Protein AF-A0A9D7VX52-F1 (afdb_monomer_lite)

Structure (mmCIF, N/CA/C/O backbone):
data_AF-A0A9D7VX52-F1
#
_entry.id   AF-A0A9D7VX52-F1
#
loop_
_atom_site.group_PDB
_atom_site.id
_atom_site.type_symbol
_atom_site.label_atom_id
_atom_site.label_alt_id
_atom_site.label_comp_id
_atom_site.label_asym_id
_atom_site.label_entity_id
_atom_site.label_seq_id
_atom_site.pdbx_PDB_ins_code
_atom_site.Cartn_x
_atom_site.Cartn_y
_atom_site.Cartn_z
_atom_site.occupancy
_atom_site.B_iso_or_equiv
_atom_site.auth_seq_id
_atom_site.auth_comp_id
_atom_site.auth_asym_id
_atom_site.auth_atom_id
_atom_site.pdbx_PDB_model_num
ATOM 1 N N . MET A 1 1 ? -10.928 -5.804 19.742 1.00 59.53 1 MET A N 1
ATOM 2 C CA . MET A 1 1 ? -9.636 -6.341 19.250 1.00 59.53 1 MET A CA 1
ATOM 3 C C . MET A 1 1 ? -9.547 -6.490 17.727 1.00 59.53 1 MET A C 1
ATOM 5 O O . MET A 1 1 ? -8.505 -6.155 17.189 1.00 59.53 1 MET A O 1
ATOM 9 N N . ARG A 1 2 ? -10.604 -6.909 17.004 1.00 69.88 2 ARG A N 1
ATOM 10 C CA . ARG A 1 2 ? -10.554 -7.091 15.530 1.00 69.88 2 ARG A CA 1
ATOM 11 C C . ARG A 1 2 ? -10.160 -5.836 14.725 1.00 69.88 2 ARG A C 1
ATOM 13 O O . ARG A 1 2 ? -9.392 -5.948 13.782 1.00 69.88 2 ARG A O 1
ATOM 20 N N . VAL A 1 3 ? -10.637 -4.650 15.119 1.00 70.25 3 VAL A N 1
ATOM 21 C CA . VAL A 1 3 ? -10.306 -3.377 14.438 1.00 70.25 3 VAL A CA 1
ATOM 22 C C . VAL A 1 3 ? -8.834 -3.000 14.620 1.00 70.25 3 VAL A C 1
ATOM 24 O O . VAL A 1 3 ? -8.176 -2.635 13.656 1.00 70.25 3 VAL A O 1
ATOM 27 N N . LEU A 1 4 ? -8.293 -3.166 15.833 1.00 73.06 4 LEU A N 1
ATOM 28 C CA . LEU A 1 4 ? -6.875 -2.921 16.116 1.00 73.06 4 LEU A CA 1
ATOM 29 C C . LEU A 1 4 ? -5.973 -3.824 15.259 1.00 73.06 4 LEU A C 1
ATOM 31 O O . LEU A 1 4 ? -4.983 -3.360 14.706 1.00 73.06 4 LEU A O 1
ATOM 35 N N . LEU A 1 5 ? -6.359 -5.095 15.096 1.00 78.31 5 LEU A N 1
ATOM 36 C CA . LEU A 1 5 ? -5.651 -6.045 14.239 1.00 78.31 5 LEU A CA 1
ATOM 37 C C . LEU A 1 5 ? -5.666 -5.605 12.763 1.00 78.31 5 LEU A C 1
ATOM 39 O O . LEU A 1 5 ? -4.629 -5.634 12.113 1.00 78.31 5 LEU A O 1
ATOM 43 N N . LEU A 1 6 ? -6.815 -5.152 12.247 1.00 75.44 6 LEU A N 1
ATOM 44 C CA . LEU A 1 6 ? -6.940 -4.635 10.876 1.00 75.44 6 LEU A CA 1
ATOM 45 C C . LEU A 1 6 ? -6.086 -3.382 10.644 1.00 75.44 6 LEU A C 1
ATOM 47 O O . LEU A 1 6 ? -5.440 -3.268 9.605 1.00 75.44 6 LEU A O 1
ATOM 51 N N . VAL A 1 7 ? -6.048 -2.472 11.620 1.00 75.94 7 VAL A N 1
ATOM 52 C CA . VAL A 1 7 ? -5.190 -1.278 11.579 1.00 75.94 7 VAL A CA 1
ATOM 53 C C . VAL A 1 7 ? -3.717 -1.680 11.538 1.00 75.94 7 VAL A C 1
ATOM 55 O O . VAL A 1 7 ? -2.966 -1.150 10.726 1.00 75.94 7 VAL A O 1
ATOM 58 N N . LEU A 1 8 ? -3.310 -2.648 12.363 1.00 79.25 8 LEU A N 1
ATOM 59 C CA . LEU A 1 8 ? -1.928 -3.119 12.417 1.00 79.25 8 LEU A CA 1
ATOM 60 C C . LEU A 1 8 ? -1.510 -3.800 11.105 1.00 79.25 8 LEU A C 1
ATOM 62 O O . LEU A 1 8 ? -0.456 -3.496 10.555 1.00 79.25 8 LEU A O 1
ATOM 66 N N . ILE A 1 9 ? -2.378 -4.656 10.558 1.00 79.94 9 ILE A N 1
ATOM 67 C CA . ILE A 1 9 ? -2.179 -5.310 9.258 1.00 79.94 9 ILE A CA 1
ATOM 68 C C . ILE A 1 9 ? -2.030 -4.268 8.143 1.00 79.94 9 ILE A C 1
ATOM 70 O O . ILE A 1 9 ? -1.136 -4.390 7.311 1.00 79.94 9 ILE A O 1
ATOM 74 N N . TYR A 1 10 ? -2.852 -3.220 8.139 1.00 79.06 10 TYR A N 1
ATOM 75 C CA . TYR A 1 10 ? -2.756 -2.137 7.160 1.00 79.06 10 TYR A CA 1
ATOM 76 C C . TYR A 1 10 ? -1.462 -1.342 7.273 1.00 79.06 10 TYR A C 1
ATOM 78 O O . TYR A 1 10 ? -0.812 -1.079 6.263 1.00 79.06 10 TYR A O 1
ATOM 86 N N . PHE A 1 11 ? -1.067 -1.000 8.499 1.00 78.38 11 PHE A N 1
ATOM 87 C CA . PHE A 1 11 ? 0.146 -0.231 8.752 1.00 78.38 11 PHE A CA 1
ATOM 88 C C . PHE A 1 11 ? 1.410 -0.980 8.31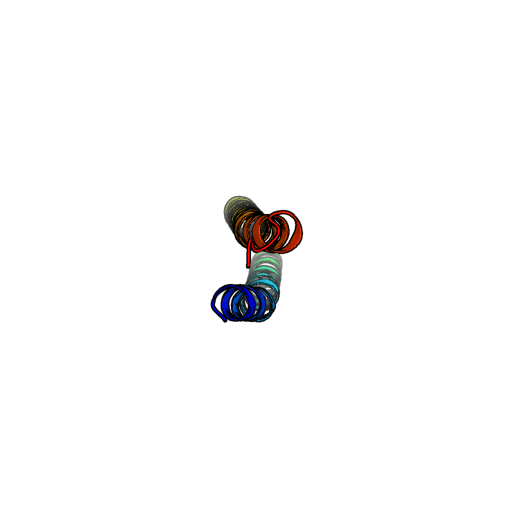8 1.00 78.38 11 PHE A C 1
ATOM 90 O O . PHE A 1 11 ? 2.403 -0.346 7.988 1.00 78.38 11 PHE A O 1
ATOM 97 N N . VAL A 1 12 ? 1.368 -2.316 8.279 1.00 81.94 12 VAL A N 1
ATOM 98 C CA . VAL A 1 12 ? 2.474 -3.153 7.795 1.00 81.94 12 VAL A CA 1
ATOM 99 C C . VAL A 1 12 ? 2.375 -3.405 6.288 1.00 81.94 12 VAL A C 1
ATOM 101 O O . VAL A 1 12 ? 3.340 -3.176 5.563 1.00 81.94 12 VAL A O 1
ATOM 104 N N . LEU A 1 13 ? 1.218 -3.847 5.785 1.00 80.12 13 LEU A N 1
ATOM 105 C CA . LEU A 1 13 ? 1.062 -4.241 4.379 1.00 80.12 13 LEU A CA 1
ATOM 106 C C . LEU A 1 13 ? 1.123 -3.056 3.412 1.00 80.12 13 LEU A C 1
ATOM 108 O O . LEU A 1 13 ? 1.649 -3.205 2.312 1.00 80.12 13 LEU A O 1
ATOM 112 N N . CYS A 1 14 ? 0.606 -1.886 3.794 1.00 78.00 14 CYS A N 1
ATOM 113 C CA . CYS A 1 14 ? 0.564 -0.717 2.918 1.00 78.00 14 CYS A CA 1
ATOM 114 C C . CYS A 1 14 ? 1.967 -0.178 2.560 1.00 78.00 14 CYS A C 1
ATOM 116 O O . CYS A 1 14 ? 2.256 -0.047 1.367 1.00 78.00 14 CYS A O 1
ATOM 118 N N . PRO A 1 15 ? 2.875 0.099 3.521 1.00 79.62 15 PRO A N 1
ATOM 119 C CA . PRO A 1 15 ? 4.235 0.520 3.186 1.00 79.62 15 PRO A CA 1
ATOM 120 C C . PRO A 1 15 ? 5.039 -0.593 2.512 1.00 79.62 15 PRO A C 1
ATOM 122 O O . PRO A 1 15 ? 5.828 -0.300 1.618 1.00 79.62 15 PRO A O 1
ATOM 125 N N . LEU A 1 16 ? 4.808 -1.860 2.872 1.00 83.62 16 LEU A N 1
ATOM 126 C CA . LEU A 1 16 ? 5.476 -2.995 2.238 1.00 83.62 16 LEU A CA 1
ATOM 127 C C . LEU A 1 16 ? 5.107 -3.101 0.748 1.00 83.62 16 LEU A C 1
ATOM 129 O O . LEU A 1 16 ? 5.988 -3.186 -0.106 1.00 83.62 16 LEU A O 1
ATOM 133 N N . ALA A 1 17 ? 3.814 -3.012 0.419 1.00 79.88 17 ALA A N 1
ATOM 134 C CA . ALA A 1 17 ? 3.338 -2.991 -0.961 1.00 79.88 17 ALA A CA 1
ATOM 135 C C . ALA A 1 17 ? 3.892 -1.785 -1.734 1.00 79.88 17 ALA A C 1
ATOM 137 O O . ALA A 1 17 ? 4.347 -1.944 -2.864 1.00 79.88 17 ALA A O 1
ATOM 138 N N . GLY A 1 18 ? 3.918 -0.597 -1.119 1.00 78.38 18 GLY A N 1
ATOM 139 C CA . GLY A 1 18 ? 4.515 0.600 -1.715 1.00 78.38 18 GLY A CA 1
ATOM 140 C C . GLY A 1 18 ? 6.014 0.450 -1.993 1.00 78.38 18 GLY A C 1
ATOM 141 O O . GLY A 1 18 ? 6.481 0.849 -3.058 1.00 78.38 18 GLY A O 1
ATOM 142 N N . HIS A 1 19 ? 6.756 -0.177 -1.078 1.00 83.94 19 HIS A N 1
ATOM 143 C CA . HIS A 1 19 ? 8.186 -0.435 -1.230 1.00 83.94 19 HIS A CA 1
ATOM 144 C C . HIS A 1 19 ? 8.477 -1.369 -2.412 1.00 83.94 19 HIS A C 1
ATOM 146 O O . HIS A 1 19 ? 9.265 -1.017 -3.290 1.00 83.94 19 HIS A O 1
ATOM 152 N N . TYR A 1 20 ? 7.793 -2.515 -2.493 1.00 83.50 20 TYR A N 1
ATOM 153 C CA . TYR A 1 20 ? 7.966 -3.452 -3.608 1.00 83.50 20 TYR A CA 1
ATOM 154 C C . TYR A 1 20 ? 7.535 -2.861 -4.949 1.00 83.50 20 TYR A C 1
ATOM 156 O O . TYR A 1 20 ? 8.179 -3.112 -5.965 1.00 83.50 20 TYR A O 1
ATOM 164 N N . LEU A 1 21 ? 6.487 -2.037 -4.964 1.00 82.38 21 LEU A N 1
ATOM 165 C CA . LEU A 1 21 ? 6.049 -1.358 -6.180 1.00 82.38 21 LEU A CA 1
ATOM 166 C C . LEU A 1 21 ? 7.065 -0.308 -6.637 1.00 82.38 21 LEU A C 1
ATOM 168 O O . LEU A 1 21 ? 7.359 -0.224 -7.826 1.00 82.38 21 LEU A O 1
ATOM 172 N N . GLY A 1 22 ? 7.654 0.437 -5.700 1.00 79.69 22 GLY A N 1
ATOM 173 C CA . GLY A 1 22 ? 8.756 1.355 -5.981 1.00 79.69 22 GLY A CA 1
ATOM 174 C C . GLY A 1 22 ? 9.961 0.636 -6.587 1.00 79.69 22 GLY A C 1
ATOM 175 O O . GLY A 1 22 ? 10.453 1.050 -7.634 1.00 79.69 22 GLY A O 1
ATOM 176 N N . LEU A 1 23 ? 10.382 -0.485 -5.992 1.00 85.25 23 LEU A N 1
ATOM 177 C CA . LEU A 1 23 ? 11.461 -1.324 -6.531 1.00 85.25 23 LEU A CA 1
ATOM 178 C C . LEU A 1 23 ? 11.135 -1.854 -7.933 1.00 85.25 23 LEU A C 1
ATOM 180 O O . LEU A 1 23 ? 11.985 -1.805 -8.818 1.00 85.25 23 LEU A O 1
ATOM 184 N N . PHE A 1 24 ? 9.900 -2.300 -8.161 1.00 81.38 24 PHE A N 1
ATOM 185 C CA . PHE A 1 24 ? 9.446 -2.782 -9.464 1.00 81.38 24 PHE A CA 1
ATOM 186 C C . PHE A 1 24 ? 9.454 -1.679 -10.531 1.00 81.38 24 PHE A C 1
ATOM 188 O O . PHE A 1 24 ? 9.899 -1.904 -11.655 1.00 81.38 24 PHE A O 1
ATOM 195 N N . MET A 1 25 ? 9.023 -0.463 -10.182 1.00 78.81 25 MET A N 1
ATOM 196 C CA . MET A 1 25 ? 9.089 0.691 -11.085 1.00 78.81 25 MET A CA 1
ATOM 197 C C . MET A 1 25 ? 10.533 1.087 -11.406 1.00 78.81 25 MET A C 1
ATOM 199 O O . MET A 1 25 ? 10.831 1.389 -12.560 1.00 78.81 25 MET A O 1
ATOM 203 N N . ILE A 1 26 ? 11.434 1.042 -10.419 1.00 83.19 26 ILE A N 1
ATOM 204 C CA . ILE A 1 26 ? 12.868 1.293 -10.621 1.00 83.19 26 ILE A CA 1
ATOM 205 C C . ILE A 1 26 ? 13.463 0.232 -11.550 1.00 83.19 26 ILE A C 1
ATOM 207 O O . ILE A 1 26 ? 14.159 0.574 -12.502 1.00 83.19 26 ILE A O 1
ATOM 211 N N . GLN A 1 27 ? 13.155 -1.046 -11.326 1.00 83.00 27 GLN A N 1
ATOM 212 C CA . GLN A 1 27 ? 13.608 -2.135 -12.188 1.00 83.00 27 GLN A CA 1
ATOM 213 C C . GLN A 1 27 ? 13.100 -1.964 -13.625 1.00 83.00 27 GLN A C 1
ATOM 215 O O . GLN A 1 27 ? 13.874 -2.126 -14.567 1.00 83.00 27 GLN A O 1
ATOM 220 N N . MET A 1 28 ? 11.832 -1.585 -13.808 1.00 79.94 28 MET A N 1
ATOM 221 C CA . MET A 1 28 ? 11.279 -1.307 -15.135 1.00 79.94 28 MET A CA 1
ATOM 222 C C . MET A 1 28 ? 11.989 -0.140 -15.822 1.00 79.94 28 MET A C 1
ATOM 224 O O . MET A 1 28 ? 12.392 -0.289 -16.975 1.00 79.94 28 MET A O 1
ATOM 228 N N . ALA A 1 29 ? 12.231 0.960 -15.104 1.00 77.81 29 ALA A N 1
ATOM 229 C CA . ALA A 1 29 ? 12.971 2.108 -15.622 1.00 77.81 29 ALA A CA 1
ATOM 230 C C . ALA A 1 29 ? 14.408 1.741 -16.035 1.00 77.81 29 ALA A C 1
ATOM 232 O O . ALA A 1 29 ? 14.862 2.153 -17.099 1.00 77.81 29 ALA A O 1
ATOM 233 N N . LEU A 1 30 ? 15.099 0.918 -15.239 1.00 85.31 30 LEU A N 1
ATOM 234 C CA . LEU A 1 30 ? 16.449 0.429 -15.543 1.00 85.31 30 LEU A CA 1
ATOM 235 C C . LEU A 1 30 ? 16.473 -0.553 -16.723 1.00 85.31 30 LEU A C 1
ATOM 237 O O . LEU A 1 30 ? 17.438 -0.580 -17.479 1.00 85.31 30 LEU A O 1
ATOM 241 N N . SER A 1 31 ? 15.415 -1.346 -16.900 1.00 85.12 31 SER A N 1
ATOM 242 C CA . SER A 1 31 ? 15.276 -2.290 -18.018 1.00 85.12 31 SER A CA 1
ATOM 243 C C . SER A 1 31 ? 14.817 -1.645 -19.333 1.00 85.12 31 SER A C 1
ATOM 245 O O . SER A 1 31 ? 14.711 -2.339 -20.341 1.00 85.12 31 SER A O 1
ATOM 247 N N . GLY A 1 32 ? 14.507 -0.341 -19.334 1.00 78.75 32 GLY A N 1
ATOM 248 C CA . GLY A 1 32 ? 13.931 0.360 -20.489 1.00 78.75 32 GLY A CA 1
ATOM 249 C C . GLY A 1 32 ? 12.510 -0.093 -20.853 1.00 78.75 32 GLY A C 1
ATOM 250 O O . GLY A 1 32 ? 12.009 0.249 -21.923 1.00 78.75 32 GLY A O 1
ATOM 251 N N . GLY A 1 33 ? 11.861 -0.875 -19.986 1.00 74.62 33 GLY A N 1
ATOM 252 C CA . GLY A 1 33 ? 10.502 -1.363 -20.187 1.00 74.62 33 GLY A CA 1
ATOM 253 C C . GLY A 1 33 ? 9.459 -0.267 -19.937 1.00 74.62 33 GLY A C 1
ATOM 254 O O . GLY A 1 33 ? 9.683 0.624 -19.113 1.00 74.62 33 GLY A O 1
ATOM 255 N N . PRO A 1 34 ? 8.296 -0.316 -20.611 1.00 71.12 34 PRO A N 1
ATOM 256 C CA . PRO A 1 34 ? 7.221 0.628 -20.345 1.00 71.12 34 PRO A CA 1
ATOM 257 C C . PRO A 1 34 ? 6.751 0.485 -18.887 1.00 71.12 34 PRO A C 1
ATOM 259 O O . PRO A 1 34 ? 6.569 -0.641 -18.412 1.00 71.12 34 PRO A O 1
ATOM 262 N N . PRO A 1 35 ? 6.534 1.599 -18.161 1.00 65.38 35 PRO A N 1
ATOM 263 C CA . PRO A 1 35 ? 6.042 1.539 -16.795 1.00 65.38 35 PRO A CA 1
ATOM 264 C C . PRO A 1 35 ? 4.676 0.860 -16.797 1.00 65.38 35 PRO A C 1
ATOM 266 O O . PRO A 1 35 ? 3.748 1.288 -17.485 1.00 65.38 35 PRO A O 1
ATOM 269 N N . ASN A 1 36 ? 4.548 -0.218 -16.030 1.00 71.12 36 ASN A N 1
ATOM 270 C CA . ASN A 1 36 ? 3.337 -1.022 -16.039 1.00 71.12 36 ASN A CA 1
ATOM 271 C C . ASN A 1 36 ? 2.254 -0.356 -15.176 1.00 71.12 36 ASN A C 1
ATOM 273 O O . ASN A 1 36 ? 2.047 -0.709 -14.010 1.00 71.12 36 ASN A O 1
ATOM 277 N N . LEU A 1 37 ? 1.594 0.646 -15.774 1.00 72.62 37 LEU A N 1
ATOM 278 C CA . LEU A 1 37 ? 0.561 1.509 -15.187 1.00 72.62 37 LEU A CA 1
ATOM 279 C C . LEU A 1 37 ? -0.544 0.701 -14.497 1.00 72.62 37 LEU A C 1
ATOM 281 O O . LEU A 1 37 ? -1.039 1.108 -13.449 1.00 72.62 37 LEU A O 1
ATOM 285 N N . ILE A 1 38 ? -0.880 -0.473 -15.039 1.00 75.38 38 ILE A N 1
ATOM 286 C CA . ILE A 1 38 ? -1.886 -1.387 -14.485 1.00 75.38 38 ILE A CA 1
ATOM 287 C C . ILE A 1 38 ? -1.522 -1.777 -13.048 1.00 75.38 38 ILE A C 1
ATOM 289 O O . ILE A 1 38 ? -2.332 -1.615 -12.141 1.00 75.38 38 ILE A O 1
ATOM 293 N N . THR A 1 39 ? -0.285 -2.217 -12.816 1.00 72.25 39 THR A N 1
ATOM 294 C CA . THR A 1 39 ? 0.220 -2.608 -11.486 1.00 72.25 39 THR A CA 1
ATOM 295 C C . THR A 1 39 ? 0.118 -1.460 -10.484 1.00 72.25 39 THR A C 1
ATOM 297 O O . THR A 1 39 ? -0.291 -1.652 -9.340 1.00 72.25 39 THR A O 1
ATOM 300 N N . MET A 1 40 ? 0.439 -0.243 -10.931 1.00 73.62 40 MET A N 1
ATOM 301 C CA . MET A 1 40 ? 0.368 0.962 -10.109 1.00 73.62 40 MET A CA 1
ATOM 302 C C . MET A 1 40 ? -1.081 1.309 -9.731 1.00 73.62 40 MET A C 1
ATOM 304 O O . MET A 1 40 ? -1.360 1.611 -8.568 1.00 73.62 40 MET A O 1
ATOM 308 N N . TYR A 1 41 ? -2.018 1.220 -10.682 1.00 76.50 41 TYR A N 1
ATOM 309 C CA . TYR A 1 41 ? -3.444 1.436 -10.425 1.00 76.50 41 TYR A CA 1
ATOM 310 C C . TYR A 1 41 ? -4.041 0.368 -9.508 1.00 76.50 41 TYR A C 1
ATOM 312 O O . TYR A 1 41 ? -4.772 0.714 -8.582 1.00 76.50 41 TYR A O 1
ATOM 320 N N . VAL A 1 42 ? -3.694 -0.905 -9.709 1.00 79.12 42 VAL A N 1
ATOM 321 C CA . VAL A 1 42 ? -4.172 -2.016 -8.873 1.00 79.12 42 VAL A CA 1
ATOM 322 C C . VAL A 1 42 ? -3.794 -1.793 -7.411 1.00 79.12 42 VAL A C 1
ATOM 324 O O . VAL A 1 42 ? -4.661 -1.853 -6.543 1.00 79.12 42 VAL A O 1
ATOM 327 N N . VAL A 1 43 ? -2.538 -1.452 -7.117 1.00 78.12 43 VAL A N 1
ATOM 328 C CA . VAL A 1 43 ? -2.116 -1.219 -5.727 1.00 78.12 43 VAL A CA 1
ATOM 329 C C . VAL A 1 43 ? -2.754 0.027 -5.120 1.00 78.12 43 VAL A C 1
ATOM 331 O O . VAL A 1 43 ? -3.121 -0.002 -3.945 1.00 78.12 43 VAL A O 1
ATOM 334 N N . ARG A 1 44 ? -2.989 1.089 -5.903 1.00 75.94 44 ARG A N 1
ATOM 335 C CA . ARG A 1 44 ? -3.758 2.252 -5.424 1.00 75.94 44 ARG A CA 1
ATOM 336 C C . ARG A 1 44 ? -5.203 1.897 -5.076 1.00 75.94 44 ARG A C 1
ATOM 338 O O . ARG A 1 44 ? -5.687 2.325 -4.031 1.00 75.94 44 ARG A O 1
ATOM 345 N N . ILE A 1 45 ? -5.878 1.106 -5.910 1.00 80.62 45 ILE A N 1
ATOM 346 C CA . ILE A 1 45 ? -7.256 0.660 -5.660 1.00 80.62 45 ILE A CA 1
ATOM 347 C C . ILE A 1 45 ? -7.311 -0.220 -4.407 1.00 80.62 45 ILE A C 1
ATOM 349 O O . ILE A 1 45 ? -8.149 0.007 -3.537 1.00 80.62 45 ILE A O 1
ATOM 353 N N . VAL A 1 46 ? -6.385 -1.173 -4.264 1.00 81.50 46 VAL A N 1
ATOM 354 C CA . VAL A 1 46 ? -6.305 -2.046 -3.081 1.00 81.50 46 VAL A CA 1
ATOM 355 C C . VAL A 1 46 ? -6.080 -1.229 -1.806 1.00 81.50 46 VAL A C 1
ATOM 357 O O . VAL A 1 46 ? -6.789 -1.434 -0.821 1.00 81.50 46 VAL A O 1
ATOM 360 N N . ALA A 1 47 ? -5.161 -0.258 -1.826 1.00 77.50 47 ALA A N 1
ATOM 361 C CA . ALA A 1 47 ? -4.919 0.627 -0.687 1.00 77.50 47 ALA A CA 1
ATOM 362 C C . ALA A 1 47 ? -6.155 1.475 -0.332 1.00 77.50 47 ALA A C 1
ATOM 364 O O . ALA A 1 47 ? -6.501 1.603 0.846 1.00 77.50 47 ALA A O 1
ATOM 365 N N . MET A 1 48 ? -6.863 2.008 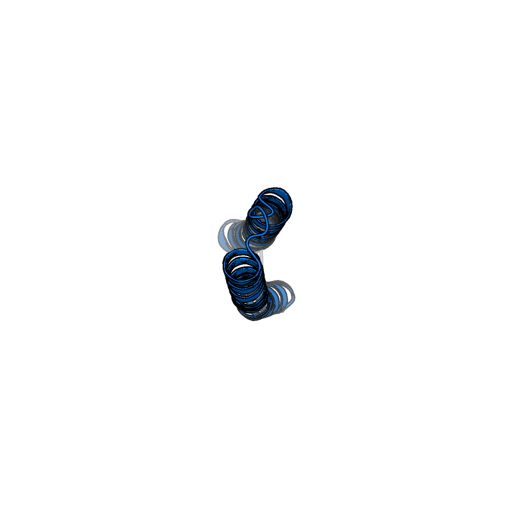-1.334 1.00 81.44 48 MET A N 1
ATOM 366 C CA . MET A 1 48 ? -8.092 2.782 -1.135 1.00 81.44 48 MET A CA 1
ATOM 367 C C . MET A 1 48 ? -9.208 1.930 -0.512 1.00 81.44 48 MET A C 1
ATOM 369 O O . MET A 1 48 ? -9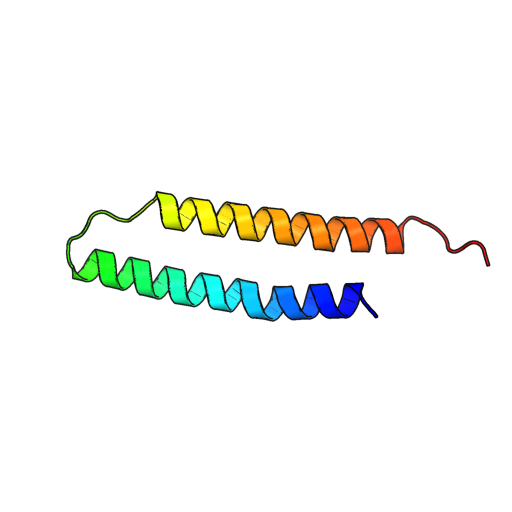.842 2.367 0.449 1.00 81.44 48 MET A O 1
ATOM 373 N N . ILE A 1 49 ? -9.408 0.698 -0.994 1.00 80.94 49 ILE A N 1
ATOM 374 C CA . ILE A 1 49 ? -10.397 -0.241 -0.441 1.00 80.94 49 ILE A CA 1
ATOM 375 C C . ILE A 1 49 ? -10.051 -0.595 1.008 1.00 80.94 49 ILE A C 1
ATOM 377 O O . ILE A 1 49 ? -10.918 -0.504 1.877 1.00 80.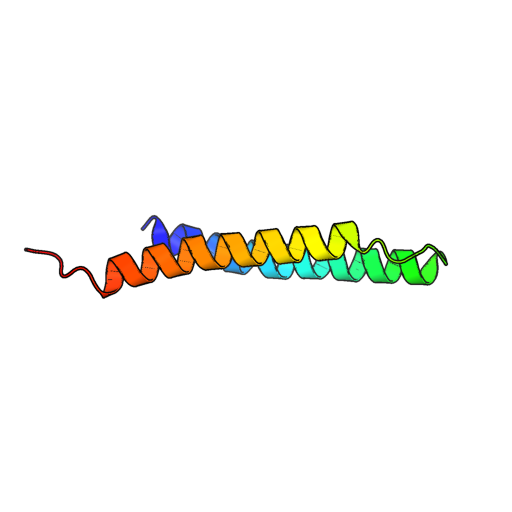94 49 ILE A O 1
ATOM 381 N N . LEU A 1 50 ? -8.793 -0.947 1.296 1.00 76.19 50 LEU A N 1
ATOM 382 C CA . LEU A 1 50 ? -8.359 -1.248 2.664 1.00 76.19 50 LEU A CA 1
ATOM 383 C C . LEU A 1 50 ? -8.590 -0.061 3.607 1.00 76.19 50 LEU A C 1
ATOM 385 O O . LEU A 1 50 ? -9.093 -0.246 4.716 1.00 76.19 50 LEU A O 1
ATOM 389 N N . THR A 1 51 ? -8.282 1.155 3.150 1.00 77.94 51 THR A N 1
ATOM 390 C CA . THR A 1 51 ? -8.524 2.384 3.917 1.00 77.94 51 THR A CA 1
ATOM 391 C C . THR A 1 51 ? -10.007 2.540 4.244 1.00 77.94 51 THR A C 1
ATOM 393 O O . THR A 1 51 ? -10.357 2.774 5.399 1.00 77.94 51 THR A O 1
ATOM 396 N N . TYR A 1 52 ? -10.890 2.346 3.260 1.00 76.25 52 TYR A N 1
ATOM 397 C CA . TYR A 1 52 ? -12.342 2.418 3.450 1.00 76.25 52 TYR A CA 1
ATOM 398 C C . TYR A 1 52 ? -12.862 1.387 4.454 1.00 76.25 52 TYR A C 1
ATOM 400 O O . TYR A 1 52 ? -13.689 1.718 5.303 1.00 76.25 52 TYR A O 1
ATOM 408 N N . VAL A 1 53 ? -12.367 0.149 4.395 1.00 76.69 53 VAL A N 1
ATOM 409 C CA . VAL A 1 53 ? -12.768 -0.924 5.320 1.00 76.69 53 VAL A CA 1
ATOM 410 C C . VAL A 1 53 ? -12.386 -0.576 6.761 1.00 76.69 53 VAL A C 1
ATOM 412 O O . VAL A 1 53 ? -13.177 -0.768 7.687 1.00 76.69 53 VAL A O 1
ATOM 415 N N . ILE A 1 54 ? -11.195 -0.015 6.963 1.00 74.75 54 ILE A N 1
ATOM 416 C CA . ILE A 1 54 ? -10.687 0.338 8.292 1.00 74.75 54 ILE A CA 1
ATOM 417 C C . ILE A 1 54 ? -11.406 1.566 8.834 1.00 74.75 54 ILE A C 1
ATOM 419 O O . ILE A 1 54 ? -11.947 1.511 9.941 1.00 74.75 54 ILE A O 1
ATOM 423 N N . LEU A 1 55 ? -11.464 2.639 8.042 1.00 73.56 55 LEU A N 1
ATOM 424 C CA . LEU A 1 55 ? -12.101 3.897 8.416 1.00 73.56 55 LEU A CA 1
ATOM 425 C C . LEU A 1 55 ? -13.603 3.709 8.655 1.00 73.56 55 LEU A C 1
ATOM 427 O O . LEU A 1 55 ? -14.129 4.217 9.638 1.00 73.56 55 LEU A O 1
ATOM 431 N N . GLY A 1 56 ? -14.281 2.907 7.829 1.00 71.00 56 GLY A N 1
ATOM 432 C CA . GLY A 1 56 ? -15.685 2.549 8.027 1.00 71.00 56 GLY A CA 1
ATOM 433 C C . GLY A 1 56 ? -15.919 1.801 9.342 1.00 71.00 56 GLY A C 1
ATOM 434 O O . GLY A 1 56 ? -16.868 2.101 10.068 1.00 71.00 56 GLY A O 1
ATOM 435 N N . SER A 1 57 ? -15.029 0.871 9.702 1.00 71.00 57 SER A N 1
ATOM 436 C CA . SER A 1 57 ? -15.121 0.164 10.986 1.00 71.00 57 SER A CA 1
ATOM 437 C C . SER A 1 57 ? -14.842 1.078 12.189 1.00 71.00 57 SER A C 1
ATOM 439 O O . SER A 1 57 ? -15.522 0.965 13.210 1.00 71.00 57 SER A O 1
ATOM 441 N N . LEU A 1 58 ? -13.898 2.017 12.052 1.00 68.81 58 LEU A N 1
ATOM 442 C CA . LEU A 1 58 ? -13.574 3.032 13.056 1.00 68.81 58 LEU A CA 1
ATOM 443 C C . LEU A 1 58 ? -14.739 3.998 13.264 1.00 68.81 58 LEU A C 1
ATOM 445 O O . LEU A 1 58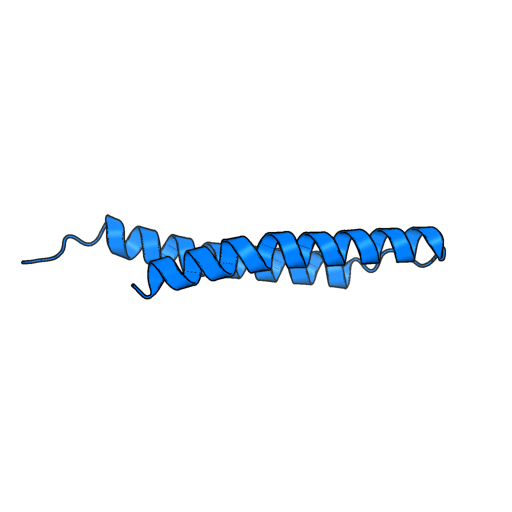 ? -15.173 4.172 14.397 1.00 68.81 58 LEU A O 1
ATOM 449 N N . LEU A 1 59 ? -15.298 4.558 12.188 1.00 69.88 59 LEU A N 1
ATOM 450 C CA . LEU A 1 59 ? -16.458 5.451 12.240 1.00 69.88 59 LEU A CA 1
ATOM 451 C C . LEU A 1 59 ? -17.657 4.759 12.886 1.00 69.88 59 LEU A C 1
ATOM 453 O O . LEU A 1 59 ? -18.282 5.327 13.775 1.00 69.88 59 LEU A O 1
ATOM 457 N N . LYS A 1 60 ? -17.936 3.501 12.526 1.00 67.62 60 LYS A N 1
ATOM 458 C CA . LYS A 1 60 ? -19.002 2.7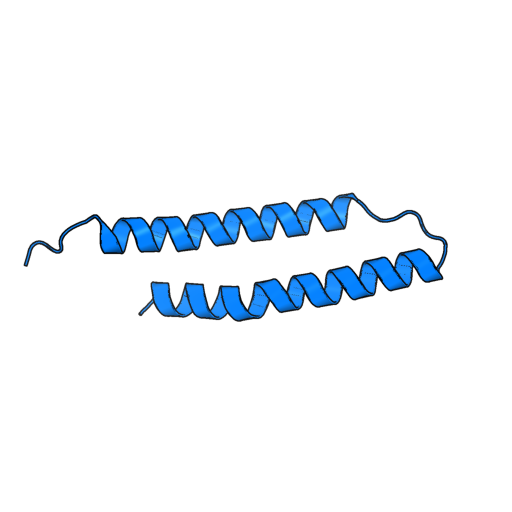24 13.171 1.00 67.62 60 LYS A CA 1
ATOM 459 C C . LYS A 1 60 ? -18.736 2.504 14.664 1.00 67.62 60 LYS A C 1
ATOM 461 O O . LYS A 1 60 ? -19.674 2.527 15.450 1.00 67.62 60 LYS A O 1
ATOM 466 N N . SER A 1 61 ? -17.480 2.307 15.064 1.00 65.94 61 SER A N 1
ATOM 467 C CA . SER A 1 61 ? -17.106 2.153 16.474 1.00 65.94 61 SER A CA 1
ATOM 468 C C . SER A 1 61 ? -17.135 3.463 17.270 1.00 65.94 61 SER A C 1
ATOM 470 O O . SER A 1 61 ? -17.326 3.402 18.479 1.00 65.94 61 SER A O 1
ATOM 472 N N . LEU A 1 62 ? -16.893 4.611 16.631 1.00 64.81 62 LEU A N 1
ATOM 473 C CA . LEU A 1 62 ? -16.851 5.932 17.270 1.00 64.81 62 LEU A CA 1
ATOM 474 C C . LEU A 1 62 ? -18.229 6.605 17.339 1.00 64.81 62 LEU A C 1
ATOM 476 O O . LEU A 1 62 ? -18.522 7.272 18.324 1.00 64.81 62 LEU A O 1
ATOM 480 N N . PHE A 1 63 ? -19.070 6.435 16.313 1.00 63.75 63 PHE A N 1
ATOM 481 C CA . PHE A 1 63 ? -20.360 7.128 16.192 1.00 63.75 63 PHE A CA 1
ATOM 482 C C . PHE A 1 63 ? -21.572 6.313 16.648 1.00 63.75 63 PHE A C 1
ATOM 484 O O . PHE A 1 63 ? -22.647 6.885 16.811 1.00 63.75 63 PHE A O 1
ATOM 491 N N . VAL A 1 64 ? -21.441 4.999 16.853 1.00 60.25 64 VAL A N 1
ATOM 492 C CA . VAL A 1 64 ? -22.515 4.200 17.455 1.00 60.25 64 VAL A CA 1
ATOM 493 C C . VAL A 1 64 ? -22.256 4.133 18.960 1.00 60.25 64 VAL A C 1
ATOM 495 O O . VAL A 1 64 ? -21.346 3.408 19.372 1.00 60.25 64 VAL A O 1
ATOM 498 N N . PRO A 1 65 ? -23.017 4.869 19.795 1.00 54.84 65 PRO A N 1
ATOM 499 C CA . PRO A 1 65 ? -22.870 4.765 21.235 1.00 54.84 65 PRO A CA 1
ATOM 500 C C . PRO A 1 65 ? -23.195 3.329 21.631 1.00 54.84 65 PRO A C 1
ATOM 502 O O . PRO A 1 65 ? -24.239 2.786 21.253 1.00 54.84 65 PRO A O 1
ATOM 505 N N . ARG A 1 66 ? -22.280 2.691 22.368 1.00 61.41 66 ARG A N 1
ATOM 506 C CA . ARG A 1 66 ? -22.599 1.444 23.057 1.00 61.41 66 ARG A CA 1
ATOM 507 C C . ARG A 1 66 ? -23.752 1.769 23.998 1.00 61.41 66 ARG A C 1
ATOM 509 O O . ARG A 1 66 ? -23.572 2.526 24.943 1.00 61.41 66 ARG A O 1
ATOM 516 N N . ARG A 1 67 ? -24.941 1.257 23.678 1.00 56.34 67 ARG A N 1
ATOM 517 C CA . ARG A 1 67 ? -26.022 1.133 24.653 1.00 56.34 67 ARG A CA 1
ATOM 518 C C . ARG A 1 67 ? -25.560 0.068 25.644 1.00 56.34 67 ARG A C 1
ATOM 520 O O . ARG A 1 67 ? -25.761 -1.116 25.391 1.00 56.34 67 ARG A O 1
ATOM 527 N N . GLU A 1 68 ? -24.802 0.495 26.646 1.00 52.34 68 GLU A N 1
ATOM 528 C CA . GLU A 1 68 ? -24.781 -0.182 27.943 1.00 52.34 68 GLU A CA 1
ATOM 529 C C . GLU A 1 68 ? -26.054 0.193 28.705 1.00 52.34 68 GLU A C 1
ATOM 531 O O . GLU A 1 68 ? -26.504 1.356 28.554 1.00 52.34 68 GLU A O 1
#

Sequence (68 aa):
MRVLLLVLIYFVLCPLAGHYLGLFMIQMALSGGPPNLITMYVVRIVAMILTYVILGSLLKSLFVPRRE

pLDDT: mean 75.0, std 7.51, range [52.34, 85.31]

Foldseek 3Di:
DVLVVLVVCLVPVLVVLVVVLVVVQVVCVVVVHDRPVVSVVVSVVVNVVSCCVNVVVVCCVVVDDPPD

Secondary structure (DSSP, 8-state):
-HHHHHHHHHHHHHHHHHHHHHHHHHHHHHTTPPP-HHHHHHHHHHHHHHHHHHHHHHHHHHHS----

Radius of gyration: 16.86 Å; chains: 1; bounding box: 42×14×48 Å